Protein AF-A0A353N6R4-F1 (afdb_monomer_lite)

Foldseek 3Di:
DPDPDPVVVVVVVVVVVVVVVVVVVVVVCLLCVPQNDPVSVVDPCSPLVSQVVPDDVDPVSNCVSVVCVVVVVVVVVVVVVVVLLVVLVVVCVVVVPPDSVVSSVVVVVVVVVVVVVPPDPVSVVVVVVVVVVVVCCCVVPVVVVVVVVVVVVVVVVVVVD

Sequence (161 aa):
PYIRSPQKASTATVVGTLLVVVVYTFFTISVLGVFGYYETIHLSWPGLELAKSVNFEAVILERLDLILLISWISAIFTTGVLAYFLAALTLSKLFGVSKHAVVVWAMAPLIYYLSASLKNYFTWNRWGLYISVLTLVISFVFLPFLYILALIKQRRQQRGR

Structure (mmCIF, N/CA/C/O backbone):
data_AF-A0A353N6R4-F1
#
_entry.id   AF-A0A353N6R4-F1
#
loop_
_atom_site.group_PDB
_atom_site.id
_atom_site.type_symbol
_atom_site.label_atom_id
_atom_site.label_alt_id
_atom_site.label_comp_id
_atom_site.label_asym_id
_atom_site.label_entity_id
_atom_site.label_seq_id
_atom_site.pdbx_PDB_ins_code
_atom_site.Cartn_x
_atom_site.Cartn_y
_atom_site.Cartn_z
_atom_site.occupancy
_atom_site.B_iso_or_equiv
_atom_site.auth_seq_id
_atom_site.auth_comp_id
_atom_site.auth_asym_id
_atom_site.auth_atom_id
_atom_site.pdbx_PDB_model_num
ATOM 1 N N . PRO A 1 1 ? -0.020 -3.359 22.341 1.00 44.22 1 PRO A N 1
ATOM 2 C CA . PRO A 1 1 ? 0.444 -4.670 22.862 1.00 44.22 1 PRO A CA 1
ATOM 3 C C . PRO A 1 1 ? 1.163 -5.587 21.844 1.00 44.22 1 PRO A C 1
ATOM 5 O O . PRO A 1 1 ? 1.638 -6.632 22.262 1.00 44.22 1 PRO A O 1
ATOM 8 N N . TYR A 1 2 ? 1.289 -5.222 20.555 1.00 58.50 2 TYR A N 1
ATOM 9 C CA . TYR A 1 2 ? 1.932 -6.076 19.532 1.00 58.50 2 TYR A CA 1
ATOM 10 C C . TYR A 1 2 ? 3.387 -5.704 19.183 1.00 58.50 2 TYR A C 1
ATOM 12 O O . TYR A 1 2 ? 4.010 -6.373 18.369 1.00 58.50 2 TYR A O 1
ATOM 20 N N . ILE A 1 3 ? 3.950 -4.655 19.793 1.00 62.69 3 ILE A N 1
ATOM 21 C CA . ILE A 1 3 ? 5.337 -4.225 19.564 1.00 62.69 3 ILE A CA 1
ATOM 22 C C . ILE A 1 3 ? 6.126 -4.431 20.854 1.00 62.69 3 ILE A C 1
ATOM 24 O O . ILE A 1 3 ? 5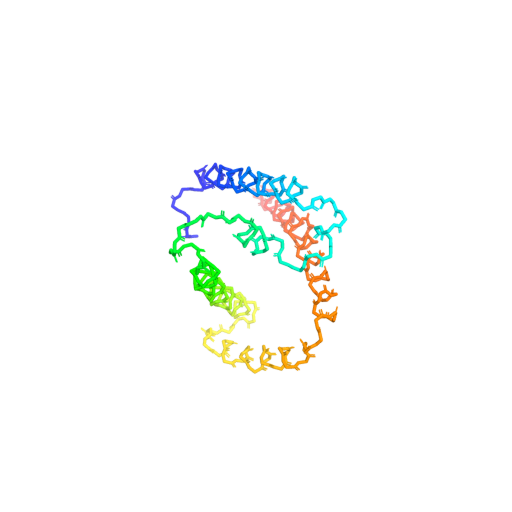.806 -3.833 21.880 1.00 62.69 3 ILE A O 1
ATOM 28 N N . ARG A 1 4 ? 7.164 -5.274 20.788 1.00 64.06 4 ARG A N 1
ATOM 29 C CA . ARG A 1 4 ? 8.014 -5.638 21.935 1.00 64.06 4 ARG A CA 1
ATOM 30 C C . ARG A 1 4 ? 8.993 -4.521 22.327 1.00 64.06 4 ARG A C 1
ATOM 32 O O . ARG A 1 4 ? 9.409 -4.460 23.474 1.00 64.06 4 ARG A O 1
ATOM 39 N N . SER A 1 5 ? 9.346 -3.630 21.390 1.00 70.69 5 SER A N 1
ATOM 40 C CA . SER A 1 5 ? 10.175 -2.441 21.652 1.00 70.69 5 SER A CA 1
ATOM 41 C C . SER A 1 5 ? 9.778 -1.250 20.753 1.00 70.69 5 SER A C 1
ATOM 43 O O . SER A 1 5 ? 10.154 -1.203 19.582 1.00 70.69 5 SER A O 1
ATOM 45 N N . PRO A 1 6 ? 9.004 -0.271 21.259 1.00 65.31 6 PRO A N 1
ATOM 46 C CA . PRO A 1 6 ? 8.478 0.826 20.438 1.00 65.31 6 PRO A CA 1
ATOM 47 C C . PRO A 1 6 ? 9.569 1.754 19.880 1.00 65.31 6 PRO A C 1
ATOM 49 O O . PRO A 1 6 ? 9.421 2.272 18.780 1.00 65.31 6 PRO A O 1
ATOM 52 N N . GLN A 1 7 ? 10.692 1.908 20.590 1.00 67.31 7 GLN A N 1
ATOM 53 C CA . GLN A 1 7 ? 11.819 2.754 20.166 1.00 67.31 7 GLN A CA 1
ATOM 54 C C . GLN A 1 7 ? 12.632 2.158 19.007 1.00 67.31 7 GLN A C 1
ATOM 56 O O . GLN A 1 7 ? 13.184 2.905 18.212 1.00 67.31 7 GLN A O 1
ATOM 61 N N . LYS A 1 8 ? 12.699 0.823 18.883 1.00 72.19 8 LYS A N 1
ATOM 62 C CA . LYS A 1 8 ? 13.364 0.162 17.743 1.00 72.19 8 LYS A CA 1
ATOM 63 C C . LYS A 1 8 ? 12.427 -0.009 16.547 1.00 72.19 8 LYS A C 1
ATOM 65 O O . LYS A 1 8 ? 12.895 -0.146 15.420 1.00 72.19 8 LYS A O 1
ATOM 70 N N . ALA A 1 9 ? 11.114 0.016 16.783 1.00 73.25 9 ALA A N 1
ATOM 71 C CA . ALA A 1 9 ? 10.112 -0.108 15.732 1.00 73.25 9 ALA A CA 1
ATOM 72 C C . ALA A 1 9 ? 10.145 1.074 14.750 1.00 73.25 9 ALA A C 1
ATOM 74 O O . ALA A 1 9 ? 10.015 0.857 13.547 1.00 73.25 9 ALA A O 1
ATOM 75 N N . SER A 1 10 ? 10.376 2.303 15.225 1.00 75.69 10 SER A N 1
ATOM 76 C CA . SER A 1 10 ? 10.496 3.479 14.352 1.00 75.69 10 SER A CA 1
ATOM 77 C C . SER A 1 10 ? 11.712 3.377 13.429 1.00 75.69 10 SER A C 1
ATOM 79 O O . SER A 1 10 ? 11.562 3.502 12.217 1.00 75.69 10 SER A O 1
ATOM 81 N N . THR A 1 11 ? 12.892 3.061 13.969 1.00 79.12 11 THR A N 1
ATOM 82 C CA . THR A 1 11 ? 14.121 2.919 13.173 1.00 79.12 11 THR A CA 1
ATOM 83 C C . THR A 1 11 ? 14.007 1.793 12.149 1.00 79.12 11 THR A C 1
ATOM 85 O O . THR A 1 11 ? 14.340 1.994 10.985 1.00 79.12 11 THR A O 1
ATOM 88 N N . ALA A 1 12 ? 13.475 0.631 12.543 1.00 83.25 12 ALA A N 1
ATOM 89 C CA . ALA A 1 12 ? 13.257 -0.483 11.620 1.00 83.25 12 ALA A CA 1
ATOM 90 C C . ALA A 1 12 ? 12.282 -0.114 10.486 1.00 83.25 12 ALA A C 1
ATOM 92 O O . ALA A 1 12 ? 12.515 -0.470 9.333 1.00 83.25 12 ALA A O 1
ATOM 93 N N . THR A 1 13 ? 11.227 0.648 10.794 1.00 84.50 13 THR A N 1
ATOM 94 C CA . THR A 1 13 ? 10.254 1.114 9.793 1.00 84.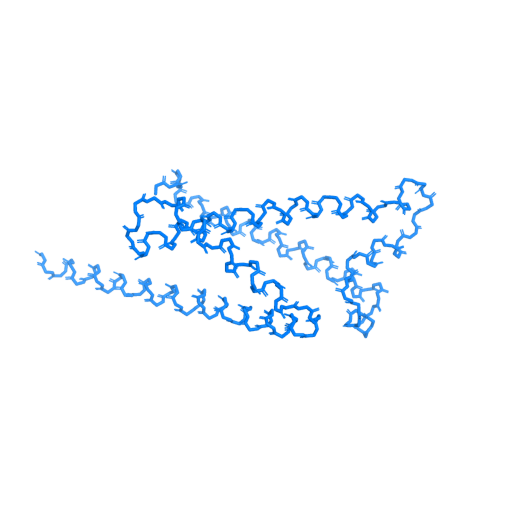50 13 THR A CA 1
ATOM 95 C C . THR A 1 13 ? 10.886 2.092 8.806 1.00 84.50 13 THR A C 1
ATOM 97 O O . THR A 1 13 ? 10.649 1.983 7.604 1.00 84.50 13 THR A O 1
ATOM 100 N N . VAL A 1 14 ? 11.723 3.019 9.285 1.00 87.69 14 VAL A N 1
ATOM 101 C CA . VAL A 1 14 ? 12.416 3.995 8.428 1.00 87.69 14 VAL A CA 1
ATOM 102 C C . VAL A 1 14 ? 13.402 3.294 7.498 1.00 87.69 14 VAL A C 1
ATOM 104 O O . VAL A 1 14 ? 13.369 3.533 6.295 1.00 87.69 14 VAL A O 1
ATOM 107 N N . VAL A 1 15 ? 14.230 2.388 8.026 1.00 89.81 15 VAL A N 1
ATOM 108 C CA . VAL A 1 15 ? 15.200 1.630 7.218 1.00 89.81 15 VAL A CA 1
ATOM 109 C C . VAL A 1 15 ? 14.488 0.758 6.183 1.00 89.81 15 VAL A C 1
ATOM 111 O O . VAL A 1 15 ? 14.876 0.758 5.018 1.00 89.81 15 VAL A O 1
ATOM 114 N N . GLY A 1 16 ? 13.416 0.065 6.581 1.00 88.56 16 GLY A N 1
ATOM 115 C CA . GLY A 1 16 ? 12.608 -0.738 5.663 1.00 88.56 16 GLY A CA 1
ATOM 116 C C . GLY A 1 16 ? 11.990 0.104 4.548 1.00 88.56 16 GLY A C 1
ATOM 117 O O . GLY A 1 16 ? 12.121 -0.235 3.376 1.00 88.56 16 GLY A O 1
ATOM 118 N N . THR A 1 17 ? 11.383 1.240 4.898 1.00 90.31 17 THR A N 1
ATOM 119 C CA . THR A 1 17 ? 10.810 2.173 3.915 1.00 90.31 17 THR A CA 1
ATOM 120 C C . THR A 1 17 ? 11.874 2.694 2.953 1.00 90.31 17 THR A C 1
ATOM 122 O O . THR A 1 17 ? 11.648 2.717 1.748 1.00 90.31 17 THR A O 1
ATOM 125 N N . LEU A 1 18 ? 13.048 3.073 3.462 1.00 93.38 18 LEU A N 1
ATOM 126 C CA . LEU A 1 18 ? 14.131 3.608 2.642 1.00 93.38 18 LEU A CA 1
ATOM 127 C C . LEU A 1 18 ? 14.663 2.566 1.652 1.00 93.38 18 LEU A C 1
ATOM 129 O O . LEU A 1 18 ? 14.858 2.886 0.483 1.00 93.38 18 LEU A O 1
ATOM 133 N N . LEU A 1 19 ? 14.824 1.3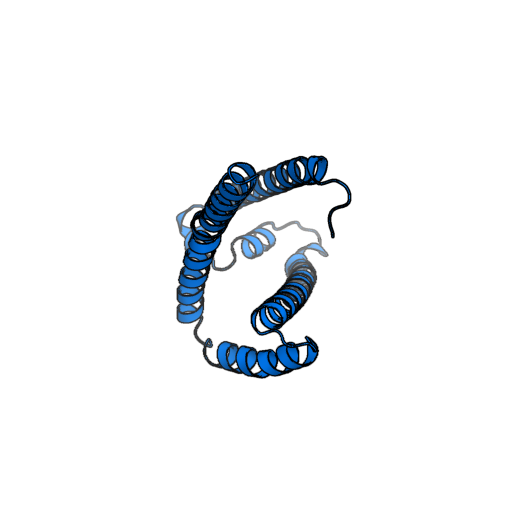14 2.087 1.00 94.19 19 LEU A N 1
ATOM 134 C CA . LEU A 1 19 ? 15.205 0.213 1.201 1.00 94.19 19 LEU A CA 1
ATOM 135 C C . LEU A 1 19 ? 14.178 0.027 0.080 1.00 94.19 19 LEU A C 1
ATOM 137 O O . LEU A 1 19 ? 14.553 -0.053 -1.088 1.00 94.19 19 LEU A O 1
ATOM 141 N N . VAL A 1 20 ? 12.886 0.012 0.421 1.00 92.62 20 VAL A N 1
ATOM 142 C CA . VAL A 1 20 ? 11.803 -0.107 -0.566 1.00 92.62 20 VAL A CA 1
ATOM 143 C C . VAL A 1 20 ? 11.856 1.048 -1.567 1.00 92.62 20 VAL A C 1
ATOM 145 O O . VAL A 1 20 ? 11.821 0.806 -2.770 1.00 92.62 20 VAL A O 1
ATOM 148 N N . VAL A 1 21 ? 12.015 2.290 -1.101 1.00 93.38 21 VAL A N 1
ATOM 149 C CA . VAL A 1 21 ? 12.119 3.471 -1.975 1.00 93.38 21 VAL A CA 1
ATOM 150 C C . VAL A 1 21 ? 13.285 3.340 -2.954 1.00 93.38 21 VAL A C 1
ATOM 152 O O . VAL A 1 21 ? 13.101 3.579 -4.146 1.00 93.38 21 VAL A O 1
ATOM 155 N N . VAL A 1 22 ? 14.464 2.920 -2.489 1.00 95.06 22 VAL A N 1
ATOM 156 C CA . VAL A 1 22 ? 15.646 2.751 -3.349 1.00 95.06 22 VAL A CA 1
ATOM 157 C C . VAL A 1 22 ? 15.397 1.698 -4.430 1.00 95.06 22 VAL A C 1
ATOM 159 O O . VAL A 1 22 ? 15.641 1.964 -5.607 1.00 95.06 22 VAL A O 1
ATOM 162 N N . VAL A 1 23 ? 14.856 0.536 -4.057 1.00 92.81 23 VAL A N 1
ATOM 163 C CA . VAL A 1 23 ? 14.569 -0.555 -5.002 1.00 92.81 23 VAL A CA 1
ATOM 164 C C . VAL A 1 23 ? 13.539 -0.126 -6.052 1.00 92.81 23 VAL A C 1
ATOM 166 O O . VAL A 1 23 ? 13.756 -0.333 -7.245 1.00 92.81 23 VAL A O 1
ATOM 169 N N . TYR A 1 24 ? 12.450 0.527 -5.637 1.00 89.94 24 TYR A N 1
ATOM 170 C CA . TYR A 1 24 ? 11.422 1.020 -6.562 1.00 89.94 24 TYR A CA 1
ATOM 171 C C . TYR A 1 24 ? 11.929 2.137 -7.478 1.00 89.94 24 TYR A C 1
ATOM 173 O O . TYR A 1 24 ? 11.550 2.193 -8.649 1.00 89.94 24 TYR A O 1
ATOM 181 N N . THR A 1 25 ? 12.795 3.015 -6.969 1.00 92.62 25 THR A N 1
ATOM 182 C CA . THR A 1 25 ? 13.408 4.084 -7.772 1.00 92.62 25 THR A CA 1
ATOM 183 C C . THR A 1 25 ? 14.299 3.480 -8.851 1.00 92.62 25 THR A C 1
ATOM 185 O O . THR A 1 25 ? 14.140 3.813 -10.022 1.00 92.62 25 THR A O 1
ATOM 188 N N . PHE A 1 26 ? 15.184 2.548 -8.479 1.00 91.94 26 PHE A N 1
ATOM 189 C CA . PHE A 1 26 ? 16.037 1.837 -9.431 1.00 91.94 26 PHE A CA 1
ATOM 190 C C . PHE A 1 26 ? 15.204 1.156 -10.522 1.00 91.94 26 PHE A C 1
ATOM 192 O O . PHE A 1 26 ? 15.442 1.373 -11.706 1.00 91.94 26 PHE A O 1
ATOM 199 N N . PHE A 1 27 ? 14.165 0.424 -10.121 1.00 88.44 27 PHE A N 1
ATOM 200 C CA . PHE A 1 27 ? 13.257 -0.243 -11.047 1.00 88.44 27 PHE A CA 1
ATOM 201 C C . PHE A 1 27 ? 12.576 0.732 -12.020 1.00 88.44 27 PHE A C 1
ATOM 203 O O . PHE A 1 27 ? 12.533 0.486 -13.223 1.00 88.44 27 PHE A O 1
ATOM 210 N N . THR A 1 28 ? 12.084 1.866 -11.515 1.00 88.44 28 THR A N 1
ATOM 211 C CA . THR A 1 28 ? 11.430 2.896 -12.338 1.00 88.44 28 THR A CA 1
ATOM 212 C C . THR A 1 28 ? 12.395 3.484 -13.366 1.00 88.44 28 THR A C 1
ATOM 214 O O . THR A 1 28 ? 12.027 3.657 -14.527 1.00 88.44 28 THR A O 1
ATOM 217 N N . ILE A 1 29 ? 13.643 3.750 -12.966 1.00 91.06 29 ILE A N 1
ATOM 218 C CA . ILE A 1 29 ? 14.688 4.237 -13.874 1.00 91.06 29 ILE A CA 1
ATOM 219 C C . ILE A 1 29 ? 14.988 3.194 -14.957 1.00 91.06 29 ILE A C 1
ATOM 221 O O . ILE A 1 29 ? 15.089 3.560 -16.124 1.00 91.06 29 ILE A O 1
ATOM 225 N N . SER A 1 30 ? 15.082 1.907 -14.607 1.00 87.81 30 SER A N 1
ATOM 226 C CA . SER A 1 30 ? 15.299 0.832 -15.585 1.00 87.81 30 SER A CA 1
ATOM 227 C C . SER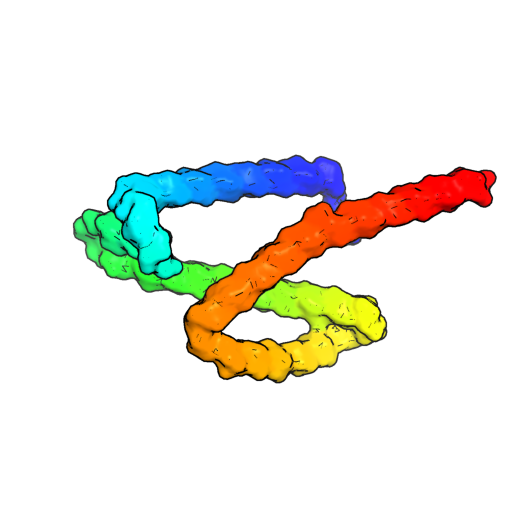 A 1 30 ? 14.171 0.746 -16.614 1.00 87.81 30 SER A C 1
ATOM 229 O O . SER A 1 30 ? 14.446 0.680 -17.808 1.00 87.81 30 SER A O 1
ATOM 231 N N . VAL A 1 31 ? 12.910 0.802 -16.174 1.00 86.44 31 VAL A N 1
ATOM 232 C CA . VAL A 1 31 ? 11.743 0.778 -17.074 1.00 86.44 31 VAL A CA 1
ATOM 233 C C . VAL A 1 31 ? 11.765 1.969 -18.034 1.00 86.44 31 VAL A C 1
ATOM 235 O O . VAL A 1 31 ? 11.653 1.784 -19.245 1.00 86.44 31 VAL A O 1
ATOM 238 N N . LEU A 1 32 ? 11.963 3.183 -17.509 1.00 88.06 32 LEU A N 1
ATOM 239 C CA . LEU A 1 32 ? 12.030 4.396 -18.328 1.00 88.06 32 LEU A CA 1
ATOM 240 C C . LEU A 1 32 ? 13.239 4.396 -19.271 1.00 88.06 32 LEU A C 1
ATOM 242 O O . LEU A 1 32 ? 13.146 4.947 -20.363 1.00 88.06 32 LEU A O 1
ATOM 246 N N . GLY A 1 33 ? 14.354 3.783 -18.869 1.00 86.69 33 GLY A N 1
ATOM 247 C CA . GLY A 1 33 ? 15.548 3.646 -19.699 1.00 86.69 33 GLY A CA 1
ATOM 248 C C . GLY A 1 33 ? 15.368 2.683 -20.874 1.00 86.69 33 GLY A C 1
ATOM 249 O O . GLY A 1 33 ? 15.909 2.943 -21.943 1.00 86.69 33 GLY A O 1
ATOM 250 N N . VAL A 1 34 ? 14.601 1.601 -20.695 1.00 84.19 34 VAL A N 1
ATOM 251 C CA . VAL A 1 34 ? 14.368 0.587 -21.740 1.00 84.19 34 VAL A CA 1
ATOM 252 C C . VAL A 1 34 ? 13.251 0.996 -22.699 1.00 84.19 34 VAL A C 1
ATOM 254 O O . VAL A 1 34 ? 13.433 0.922 -23.910 1.00 84.19 34 VAL A O 1
ATOM 257 N N . PHE A 1 35 ? 12.103 1.438 -22.181 1.00 84.31 35 PHE A N 1
ATOM 258 C CA . PHE A 1 35 ? 10.928 1.738 -23.011 1.00 84.31 35 PHE A CA 1
ATOM 259 C C . PHE A 1 35 ? 10.800 3.220 -23.377 1.00 84.31 35 PHE A C 1
ATOM 261 O O . PHE A 1 35 ? 10.092 3.572 -24.316 1.00 84.31 35 PHE A O 1
ATOM 268 N N . GLY A 1 36 ? 11.472 4.116 -22.655 1.00 85.44 36 GLY A N 1
ATOM 269 C CA . GLY A 1 36 ? 11.256 5.553 -22.793 1.00 85.44 36 GLY A CA 1
ATOM 270 C C . GLY A 1 36 ? 9.942 6.020 -22.156 1.00 85.44 36 GLY A C 1
ATOM 271 O O . GLY A 1 36 ? 9.074 5.237 -21.768 1.00 85.44 36 GLY A O 1
ATOM 272 N N . TYR A 1 37 ? 9.791 7.340 -22.026 1.00 83.00 37 TYR A N 1
ATOM 273 C CA . TYR A 1 37 ? 8.650 7.964 -21.345 1.00 83.00 37 TYR A CA 1
ATOM 274 C C . TYR A 1 37 ? 7.304 7.675 -22.024 1.00 83.00 37 TYR A C 1
ATOM 276 O O . TYR A 1 37 ? 6.350 7.292 -21.350 1.00 83.00 37 TYR A O 1
ATOM 284 N N . TYR A 1 38 ? 7.237 7.842 -23.348 1.00 81.88 38 TYR A N 1
ATOM 285 C CA . TYR A 1 38 ? 5.984 7.731 -24.098 1.00 81.88 38 TYR A CA 1
ATOM 286 C C . TYR A 1 38 ? 5.410 6.315 -24.054 1.00 81.88 38 TYR A C 1
ATOM 288 O O . TYR A 1 38 ? 4.254 6.144 -23.677 1.00 81.88 38 TYR A O 1
ATOM 296 N N . GLU A 1 39 ? 6.223 5.296 -24.336 1.00 79.12 39 GLU A N 1
ATOM 297 C CA . GLU A 1 39 ? 5.749 3.908 -24.313 1.00 79.12 39 GLU A CA 1
ATOM 298 C C . GLU A 1 39 ? 5.384 3.457 -22.895 1.00 79.12 39 GLU A C 1
ATOM 300 O O . GLU A 1 39 ? 4.357 2.809 -22.695 1.00 79.12 39 GLU A O 1
ATOM 305 N N . THR A 1 40 ? 6.154 3.868 -21.876 1.00 80.88 40 THR A N 1
ATOM 306 C CA . THR A 1 40 ? 5.892 3.491 -20.471 1.00 80.88 40 THR A CA 1
ATOM 307 C C . THR A 1 40 ? 4.504 3.921 -19.989 1.00 80.88 40 THR A C 1
ATOM 309 O O . THR A 1 40 ? 3.894 3.218 -19.188 1.00 80.88 40 THR A O 1
ATOM 312 N N . ILE A 1 41 ? 3.971 5.045 -20.479 1.00 80.25 41 ILE A N 1
ATOM 313 C CA . ILE A 1 41 ? 2.633 5.534 -20.097 1.00 80.25 41 ILE A CA 1
ATOM 314 C C . ILE A 1 41 ? 1.515 4.701 -20.733 1.00 80.25 41 ILE A C 1
ATOM 316 O O . ILE A 1 41 ? 0.430 4.580 -20.160 1.00 80.25 41 ILE A O 1
ATOM 320 N N . HIS A 1 42 ? 1.765 4.120 -21.905 1.00 80.69 42 HIS A N 1
ATOM 321 C CA . HIS A 1 42 ? 0.804 3.266 -22.601 1.00 80.69 42 HIS A CA 1
ATOM 322 C C . HIS A 1 42 ? 0.890 1.796 -22.160 1.00 80.69 42 HIS A C 1
ATOM 324 O O . HIS A 1 42 ? -0.064 1.033 -22.336 1.00 80.69 42 HIS A O 1
ATOM 330 N N . LEU A 1 43 ? 1.991 1.409 -21.514 1.00 79.38 43 LEU A N 1
ATOM 331 C CA . LEU A 1 43 ? 2.198 0.092 -20.924 1.00 79.38 43 LEU A CA 1
ATOM 332 C C . LEU A 1 43 ? 1.382 -0.065 -19.630 1.00 79.38 43 LEU A C 1
ATOM 334 O O . LEU A 1 43 ? 1.667 0.543 -18.603 1.00 79.38 43 LEU A O 1
ATOM 338 N N . SER A 1 44 ? 0.380 -0.950 -19.650 1.00 74.88 44 SER A N 1
ATOM 339 C CA . SER A 1 44 ? -0.423 -1.260 -18.451 1.00 74.88 44 SER A CA 1
ATOM 340 C C . SER A 1 44 ? 0.378 -1.995 -17.368 1.00 74.88 44 SER A C 1
ATOM 342 O O . SER A 1 44 ? 0.068 -1.875 -16.185 1.00 74.88 44 SER A O 1
ATOM 344 N N . TRP A 1 45 ? 1.408 -2.750 -17.768 1.00 76.00 45 TRP A N 1
ATOM 345 C CA . TRP A 1 45 ? 2.246 -3.547 -16.867 1.00 76.00 45 TRP A CA 1
ATOM 346 C C . TRP A 1 45 ? 3.733 -3.431 -17.238 1.00 76.00 45 TRP A C 1
ATOM 348 O O . TRP A 1 45 ? 4.332 -4.411 -17.685 1.00 76.00 45 TRP A O 1
ATOM 358 N N . PRO A 1 46 ? 4.359 -2.255 -17.032 1.00 79.50 46 PRO A N 1
ATOM 359 C CA . PRO A 1 46 ? 5.717 -1.987 -17.512 1.00 79.50 46 PRO A CA 1
ATOM 360 C C . PRO A 1 46 ? 6.760 -2.966 -16.966 1.00 79.50 46 PRO A C 1
ATOM 362 O O . PRO A 1 46 ? 7.726 -3.288 -17.642 1.00 79.50 46 PRO A O 1
ATOM 365 N N . GLY A 1 47 ? 6.550 -3.483 -15.753 1.00 77.19 47 GLY A N 1
ATOM 366 C CA . GLY A 1 47 ? 7.445 -4.464 -15.147 1.00 77.19 47 GLY A CA 1
ATOM 367 C C . GLY A 1 47 ? 7.410 -5.849 -15.783 1.00 77.19 47 GLY A C 1
ATOM 368 O O . GLY A 1 47 ? 8.440 -6.511 -15.869 1.00 77.19 47 GLY A O 1
ATOM 369 N N . LEU A 1 48 ? 6.232 -6.278 -16.234 1.00 75.81 48 LEU A N 1
ATOM 370 C CA . LEU A 1 48 ? 6.066 -7.566 -16.901 1.00 75.81 48 LEU A CA 1
ATOM 371 C C . LEU A 1 48 ? 6.607 -7.490 -18.332 1.00 75.81 48 LEU A C 1
ATOM 373 O O . LEU A 1 48 ? 7.291 -8.395 -18.790 1.00 75.81 48 LEU A O 1
ATOM 377 N N . GLU A 1 49 ? 6.383 -6.361 -19.000 1.00 77.38 49 GLU A N 1
ATOM 378 C CA . GLU A 1 49 ? 6.945 -6.095 -20.325 1.00 77.38 49 GLU A CA 1
ATOM 379 C C . GLU A 1 49 ? 8.470 -5.926 -20.270 1.00 77.38 49 GLU A C 1
ATOM 381 O O . GLU A 1 49 ? 9.172 -6.439 -21.139 1.00 77.38 49 GLU A O 1
ATOM 386 N N . LEU A 1 50 ? 9.012 -5.329 -19.198 1.00 77.25 50 LEU A N 1
ATOM 387 C CA . LEU A 1 50 ? 10.456 -5.305 -18.950 1.00 77.25 50 LEU A CA 1
ATOM 388 C C . LEU A 1 50 ? 11.021 -6.727 -18.871 1.00 77.25 50 LEU A C 1
ATOM 390 O O . LEU A 1 50 ? 11.997 -7.019 -19.553 1.00 77.25 50 LEU A O 1
ATOM 394 N N . ALA A 1 51 ? 10.395 -7.619 -18.097 1.00 72.25 51 ALA A N 1
ATOM 395 C CA . ALA A 1 51 ? 10.851 -9.002 -17.954 1.00 72.25 51 ALA A CA 1
ATOM 396 C C . ALA A 1 51 ? 10.893 -9.753 -19.297 1.00 72.25 51 ALA A C 1
ATOM 398 O O . ALA A 1 51 ? 11.853 -10.475 -19.551 1.00 72.25 51 ALA A O 1
ATOM 399 N N . LYS A 1 52 ? 9.910 -9.518 -20.174 1.00 70.06 52 LYS A N 1
ATOM 400 C CA . LYS A 1 52 ? 9.875 -10.080 -21.534 1.00 70.06 52 LYS A CA 1
ATOM 401 C C . LYS A 1 52 ? 10.897 -9.460 -22.482 1.00 70.06 52 LYS A C 1
ATOM 403 O O . LYS A 1 52 ? 11.425 -10.148 -23.346 1.00 70.06 52 LYS A O 1
ATOM 408 N N . SER A 1 53 ? 11.154 -8.157 -22.358 1.00 70.88 53 SER A N 1
ATOM 409 C CA . SER A 1 53 ? 12.087 -7.442 -23.242 1.00 70.88 53 SER A CA 1
ATOM 410 C C . SER A 1 53 ? 13.538 -7.892 -23.065 1.00 70.88 53 SER A C 1
ATOM 412 O O . SER A 1 53 ? 14.348 -7.779 -23.987 1.00 70.88 53 SER A O 1
ATOM 414 N N . VAL A 1 54 ? 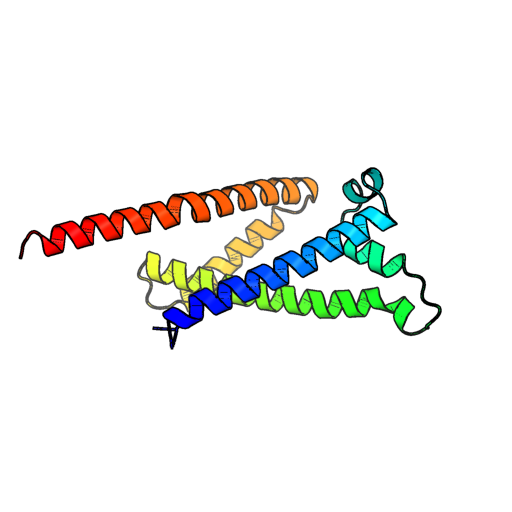13.873 -8.428 -21.889 1.00 68.94 54 VAL A N 1
ATOM 415 C CA . VAL A 1 54 ? 15.202 -8.952 -21.602 1.00 68.94 54 VAL A CA 1
ATOM 416 C C . VAL A 1 54 ? 15.298 -10.385 -22.133 1.00 68.94 54 VAL A C 1
ATOM 418 O O . VAL A 1 54 ? 15.143 -11.361 -21.403 1.00 68.94 54 VAL A O 1
ATOM 421 N N . ASN A 1 55 ? 15.557 -10.503 -23.437 1.00 57.75 55 ASN A N 1
ATOM 422 C CA . ASN A 1 55 ? 15.812 -11.776 -24.112 1.00 57.75 55 ASN A CA 1
ATOM 423 C C . ASN A 1 55 ? 17.164 -12.359 -23.666 1.00 57.75 55 ASN A C 1
ATOM 425 O O . ASN A 1 55 ? 18.190 -12.151 -24.311 1.00 57.75 55 ASN A O 1
ATOM 429 N N . PHE A 1 56 ? 17.183 -13.087 -22.552 1.00 58.44 56 PHE A N 1
ATOM 430 C CA . PHE A 1 56 ? 18.293 -13.978 -22.222 1.00 58.44 56 PHE A CA 1
ATOM 431 C C . PHE A 1 56 ? 18.070 -15.322 -22.928 1.00 58.44 56 PHE A C 1
ATOM 433 O O . PHE A 1 56 ? 17.039 -15.949 -22.712 1.00 58.44 56 PHE A O 1
ATOM 440 N N . GLU A 1 57 ? 19.045 -15.801 -23.709 1.00 54.12 57 GLU A N 1
ATOM 441 C CA . GLU A 1 57 ? 19.020 -17.075 -24.472 1.00 54.12 57 GLU A CA 1
ATOM 442 C C . GLU A 1 57 ? 18.840 -18.360 -23.616 1.00 54.12 57 GLU A C 1
ATOM 444 O O . GLU A 1 57 ? 18.973 -19.480 -24.107 1.00 54.12 57 GLU A O 1
ATOM 449 N N . ALA A 1 58 ? 18.541 -18.246 -22.320 1.00 58.50 58 ALA A N 1
ATOM 450 C CA . ALA A 1 58 ? 18.323 -19.381 -21.435 1.00 58.50 58 ALA A CA 1
ATOM 451 C C . ALA A 1 58 ? 16.858 -19.857 -21.486 1.00 58.50 58 ALA A C 1
ATOM 453 O O . ALA A 1 58 ? 15.952 -19.153 -21.051 1.00 58.50 58 ALA A O 1
ATOM 454 N N . VAL A 1 59 ? 16.643 -21.110 -21.902 1.00 60.31 59 VAL A N 1
ATOM 455 C CA . VAL A 1 59 ? 15.341 -21.812 -22.038 1.00 60.31 59 VAL A CA 1
ATOM 456 C C . VAL A 1 59 ? 14.430 -21.735 -20.794 1.00 60.31 59 VAL A C 1
ATOM 458 O O . VAL A 1 59 ? 13.209 -21.828 -20.892 1.00 60.31 59 VAL A O 1
ATOM 461 N N . ILE A 1 60 ? 14.999 -21.552 -19.598 1.00 57.88 60 ILE A N 1
ATOM 462 C CA . ILE A 1 60 ? 14.238 -21.420 -18.341 1.00 57.88 60 ILE A CA 1
ATOM 463 C C . ILE A 1 60 ? 13.622 -20.014 -18.210 1.00 57.88 60 ILE A C 1
ATOM 465 O O . ILE A 1 60 ? 12.601 -19.848 -17.539 1.00 57.88 60 ILE A O 1
ATOM 469 N N . LEU A 1 61 ? 14.208 -19.006 -18.868 1.00 57.03 61 LEU A N 1
ATOM 470 C CA . LEU A 1 61 ? 13.802 -17.612 -18.735 1.00 57.03 61 LEU A CA 1
ATOM 471 C C . LEU A 1 61 ? 12.707 -17.177 -19.718 1.00 57.03 61 LEU A C 1
ATOM 473 O O . LEU A 1 61 ? 11.975 -16.241 -19.412 1.00 57.03 61 LEU A O 1
ATOM 477 N N . GLU A 1 62 ? 12.474 -17.930 -20.798 1.00 63.66 62 GLU A N 1
ATOM 478 C CA . GLU A 1 62 ? 11.286 -17.766 -21.659 1.00 63.66 62 GLU A CA 1
ATOM 479 C C . GLU A 1 62 ? 9.964 -17.933 -20.884 1.00 63.66 62 GLU A C 1
ATOM 481 O O . GLU A 1 62 ? 8.910 -17.473 -21.317 1.00 63.66 62 GLU A O 1
ATOM 486 N N . ARG A 1 63 ? 10.001 -18.593 -19.715 1.00 73.12 63 ARG A N 1
ATOM 487 C CA . ARG A 1 63 ? 8.844 -18.799 -18.828 1.00 73.12 63 ARG A CA 1
ATOM 488 C C . ARG A 1 63 ? 8.899 -17.971 -17.541 1.00 73.12 63 ARG A C 1
ATOM 490 O O . ARG A 1 63 ? 8.105 -18.237 -16.634 1.00 73.12 63 ARG A O 1
ATOM 497 N N . LEU A 1 64 ? 9.783 -16.971 -17.445 1.00 72.50 64 LEU A N 1
ATOM 498 C CA . LEU A 1 64 ? 9.835 -16.055 -16.294 1.00 72.50 64 LEU A CA 1
ATOM 499 C C . LEU A 1 64 ? 8.485 -15.404 -16.008 1.00 72.50 64 LEU A C 1
ATOM 501 O O . LEU A 1 64 ? 8.135 -15.244 -14.840 1.00 72.50 64 LEU A O 1
ATOM 505 N N . ASP A 1 65 ? 7.709 -15.108 -17.049 1.00 75.19 65 ASP A N 1
ATOM 506 C CA . ASP A 1 65 ? 6.355 -14.572 -16.924 1.00 75.19 65 ASP A CA 1
ATOM 507 C C . ASP A 1 65 ? 5.489 -15.423 -15.988 1.00 75.19 65 ASP A C 1
ATOM 509 O O . ASP A 1 65 ? 4.804 -14.896 -15.114 1.00 75.19 65 ASP A O 1
ATOM 513 N N . LEU A 1 66 ? 5.560 -16.753 -16.108 1.00 80.25 66 LEU A N 1
ATOM 514 C CA . LEU A 1 66 ? 4.787 -17.669 -15.267 1.00 80.25 66 LEU A CA 1
ATOM 515 C C . LEU A 1 66 ? 5.296 -17.677 -13.824 1.00 80.25 66 LEU A C 1
ATOM 517 O O . LEU A 1 66 ? 4.495 -17.668 -12.893 1.00 80.25 66 LEU A O 1
ATOM 521 N N . ILE A 1 67 ? 6.615 -17.669 -13.626 1.00 82.38 67 ILE A N 1
ATOM 522 C CA . ILE A 1 67 ? 7.227 -17.654 -12.288 1.00 82.38 67 ILE A CA 1
ATOM 523 C C . ILE A 1 67 ? 6.863 -16.356 -11.554 1.00 82.38 67 ILE A C 1
ATOM 525 O O . ILE A 1 67 ? 6.469 -16.390 -10.384 1.00 82.38 67 ILE A O 1
ATOM 529 N N . LEU A 1 68 ? 6.937 -15.222 -12.256 1.00 79.38 68 LEU A N 1
ATOM 530 C CA . LEU A 1 68 ? 6.570 -13.911 -11.736 1.00 79.38 68 LEU A CA 1
ATOM 531 C C . LEU A 1 68 ? 5.082 -13.861 -11.386 1.00 79.38 68 LEU A C 1
ATOM 533 O O . LEU A 1 68 ? 4.740 -13.443 -10.282 1.00 79.38 68 LEU A O 1
ATOM 537 N N . LEU A 1 69 ? 4.201 -14.356 -12.261 1.00 83.94 69 LEU A N 1
ATOM 538 C CA . LEU A 1 69 ? 2.764 -14.427 -11.985 1.00 83.94 69 LEU A CA 1
ATOM 539 C C . LEU A 1 69 ? 2.446 -15.317 -10.775 1.00 83.94 69 LEU A C 1
ATOM 541 O O . LEU A 1 69 ? 1.659 -14.909 -9.927 1.00 83.94 69 LEU A O 1
ATOM 545 N N . ILE A 1 70 ? 3.068 -16.493 -10.640 1.00 87.69 70 ILE A N 1
ATOM 546 C CA . ILE A 1 70 ? 2.838 -17.395 -9.496 1.00 87.69 70 ILE A CA 1
ATOM 547 C C . ILE A 1 70 ? 3.255 -16.725 -8.183 1.00 87.69 70 ILE A C 1
ATOM 549 O O . ILE A 1 70 ? 2.475 -16.682 -7.226 1.00 87.69 70 ILE A O 1
ATOM 553 N N . SER A 1 71 ? 4.472 -16.173 -8.140 1.00 86.50 71 SER A N 1
ATOM 554 C CA . SER A 1 71 ? 4.973 -15.460 -6.962 1.00 86.50 71 SER A CA 1
ATOM 555 C C . SER A 1 71 ? 4.066 -14.278 -6.618 1.00 86.50 71 SER A C 1
ATOM 557 O O . SER A 1 71 ? 3.652 -14.103 -5.469 1.00 86.50 71 SER A O 1
ATOM 559 N N . TRP A 1 72 ? 3.659 -13.516 -7.627 1.00 85.75 72 TRP A N 1
ATOM 560 C CA . TRP A 1 72 ? 2.862 -12.320 -7.431 1.00 85.75 72 TRP A CA 1
ATOM 561 C C . TRP A 1 72 ? 1.423 -12.608 -6.997 1.00 85.75 72 TRP A C 1
ATOM 563 O O . TRP A 1 72 ? 0.932 -11.962 -6.073 1.00 85.75 72 TRP A O 1
ATOM 573 N N . ILE A 1 73 ? 0.764 -13.616 -7.575 1.00 89.62 73 ILE A N 1
ATOM 574 C CA . ILE A 1 73 ? -0.579 -14.046 -7.157 1.00 89.62 73 ILE A CA 1
ATOM 575 C C . ILE A 1 73 ? -0.559 -14.486 -5.691 1.00 89.62 73 ILE A C 1
ATOM 577 O O . ILE A 1 73 ? -1.454 -14.118 -4.930 1.00 89.62 73 ILE A O 1
ATOM 581 N N . SER A 1 74 ? 0.480 -15.210 -5.262 1.00 90.44 74 SER A N 1
ATOM 582 C CA . SER A 1 74 ? 0.618 -15.612 -3.858 1.00 90.44 74 SER A CA 1
ATOM 583 C C . SER A 1 74 ? 0.756 -14.406 -2.915 1.00 90.44 74 SER A C 1
ATOM 585 O O . SER A 1 74 ? 0.139 -14.372 -1.843 1.00 90.44 74 SER A O 1
ATOM 587 N N . ALA A 1 75 ? 1.486 -13.368 -3.340 1.00 90.31 75 ALA A N 1
ATOM 588 C CA . ALA A 1 75 ? 1.628 -12.122 -2.596 1.00 90.31 75 ALA A CA 1
ATOM 589 C C . ALA A 1 75 ? 0.306 -11.339 -2.537 1.00 90.31 75 ALA A C 1
ATOM 591 O O . ALA A 1 75 ? -0.077 -10.868 -1.465 1.00 90.31 75 ALA A O 1
ATOM 592 N N . ILE A 1 76 ? -0.428 -11.247 -3.651 1.00 90.56 76 ILE A N 1
ATOM 593 C CA . ILE A 1 76 ? -1.755 -10.611 -3.713 1.00 90.56 76 ILE A CA 1
ATOM 594 C C . ILE A 1 76 ? -2.738 -11.341 -2.797 1.00 90.56 76 ILE A C 1
ATOM 596 O O . ILE A 1 76 ? -3.461 -10.706 -2.034 1.00 90.56 76 ILE A O 1
ATOM 600 N N . PHE A 1 77 ? -2.746 -12.672 -2.823 1.00 90.94 77 PHE A N 1
ATOM 601 C CA . PHE A 1 77 ? -3.634 -13.455 -1.974 1.00 90.94 77 PHE A CA 1
ATOM 602 C C . PHE A 1 77 ? -3.314 -13.248 -0.492 1.00 90.94 77 PHE A C 1
ATOM 604 O O . PHE A 1 77 ? -4.201 -12.952 0.305 1.00 90.94 77 PHE A O 1
ATOM 611 N N . THR A 1 78 ? -2.034 -13.321 -0.125 1.00 91.31 78 THR A N 1
ATOM 612 C CA . THR A 1 78 ? -1.595 -13.133 1.264 1.00 91.31 78 THR A CA 1
ATOM 613 C C . THR A 1 78 ? -1.924 -11.728 1.769 1.00 91.31 78 THR A C 1
ATOM 615 O O . THR A 1 78 ? -2.495 -11.571 2.849 1.00 91.31 78 THR A O 1
ATOM 618 N N . THR A 1 79 ? -1.620 -10.696 0.979 1.00 91.31 79 THR A N 1
ATOM 619 C CA . THR A 1 79 ? -1.934 -9.303 1.334 1.00 91.31 79 THR A CA 1
ATOM 620 C C . THR A 1 79 ? -3.439 -9.053 1.384 1.00 91.31 79 THR A C 1
ATOM 622 O O . THR A 1 79 ? -3.908 -8.404 2.316 1.00 91.31 79 THR A O 1
ATOM 625 N N . GLY A 1 80 ? -4.207 -9.626 0.455 1.00 89.88 80 GLY A N 1
ATOM 626 C CA . GLY A 1 80 ? -5.665 -9.541 0.419 1.00 89.88 80 GLY A CA 1
ATOM 627 C C . GLY A 1 80 ? -6.325 -10.181 1.638 1.00 89.88 80 GLY A C 1
ATOM 628 O O . GLY A 1 80 ? -7.157 -9.547 2.284 1.00 89.88 80 GLY A O 1
ATOM 629 N N . VAL A 1 81 ? -5.915 -11.397 2.014 1.00 90.25 81 VAL A N 1
ATOM 630 C CA . VAL A 1 81 ? -6.429 -12.091 3.209 1.00 90.25 81 VAL A CA 1
ATOM 631 C C . VAL A 1 81 ? -6.095 -11.311 4.481 1.00 90.25 81 VAL A C 1
ATOM 633 O O . VAL A 1 81 ? -6.965 -11.131 5.335 1.00 90.25 81 VAL A O 1
ATOM 636 N N . LEU A 1 82 ? -4.867 -10.799 4.605 1.00 90.75 82 LEU A N 1
ATOM 637 C CA . LEU A 1 82 ? -4.467 -9.975 5.748 1.00 90.75 82 LEU A CA 1
ATOM 638 C C . LEU A 1 82 ? -5.266 -8.669 5.821 1.00 90.75 82 LEU A C 1
ATOM 640 O O . LEU A 1 82 ? -5.770 -8.324 6.889 1.00 90.75 82 LEU A O 1
ATOM 644 N N . ALA A 1 83 ? -5.420 -7.960 4.701 1.00 89.62 83 ALA A N 1
ATOM 645 C CA . ALA A 1 83 ? -6.196 -6.726 4.635 1.00 89.62 83 ALA A CA 1
ATOM 646 C C . ALA A 1 83 ? -7.670 -6.971 4.984 1.00 89.62 83 ALA A C 1
ATOM 648 O O . ALA A 1 83 ? -8.250 -6.227 5.773 1.00 89.62 83 ALA A O 1
ATOM 649 N N . TYR A 1 84 ? -8.252 -8.050 4.460 1.00 89.25 84 TYR A N 1
ATOM 650 C CA . TYR A 1 84 ? -9.621 -8.459 4.749 1.00 89.25 84 TYR A CA 1
ATOM 651 C C . TYR A 1 84 ? -9.831 -8.772 6.233 1.00 89.25 84 TYR A C 1
ATOM 653 O O . TYR A 1 84 ? -10.770 -8.273 6.856 1.00 89.25 84 TYR A O 1
ATOM 661 N N . PHE A 1 85 ? -8.918 -9.541 6.828 1.00 88.81 85 PHE A N 1
ATOM 662 C CA . PHE A 1 85 ? -8.957 -9.857 8.251 1.00 88.81 85 PHE A CA 1
ATOM 663 C C . PHE A 1 85 ? -8.823 -8.603 9.123 1.00 88.81 85 PHE A C 1
ATOM 665 O O . PHE A 1 85 ? -9.602 -8.412 10.059 1.00 88.81 85 PHE A O 1
ATOM 672 N N . LEU A 1 86 ? -7.867 -7.723 8.808 1.00 88.62 86 LEU A N 1
ATOM 673 C CA . LEU A 1 86 ? -7.667 -6.470 9.536 1.00 88.62 86 LEU A CA 1
ATOM 674 C C . LEU A 1 86 ? -8.884 -5.550 9.421 1.00 88.62 86 LEU A C 1
ATOM 676 O O . LEU A 1 86 ? -9.287 -4.975 10.429 1.00 88.62 86 LEU A O 1
ATOM 680 N N . ALA A 1 87 ? -9.495 -5.447 8.240 1.00 88.50 87 ALA A N 1
ATOM 681 C CA . ALA A 1 87 ? -10.706 -4.663 8.023 1.00 88.50 87 ALA A CA 1
ATOM 682 C C . ALA A 1 87 ? -11.895 -5.207 8.828 1.00 88.50 87 ALA A C 1
ATOM 684 O O .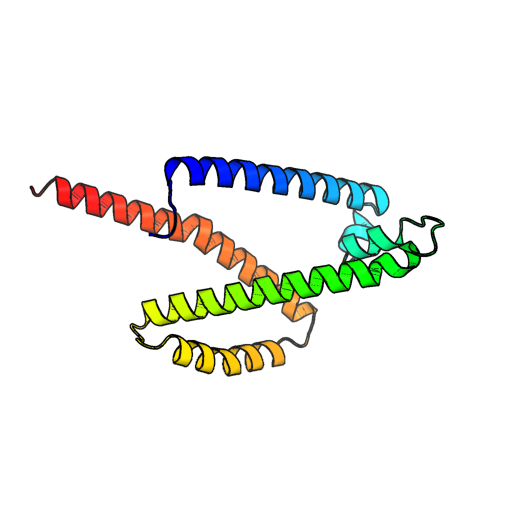 ALA A 1 87 ? -12.580 -4.447 9.508 1.00 88.50 87 ALA A O 1
ATOM 685 N N . ALA A 1 88 ? -12.113 -6.524 8.832 1.00 88.00 88 ALA A N 1
ATOM 686 C CA . ALA A 1 88 ? -13.179 -7.122 9.633 1.00 88.00 88 ALA A CA 1
ATOM 687 C C . ALA A 1 88 ? -12.939 -6.934 11.142 1.00 88.00 88 ALA A C 1
ATOM 689 O O . ALA A 1 88 ? -13.868 -6.636 11.896 1.00 88.00 88 ALA A O 1
ATOM 690 N N . LEU A 1 89 ? -11.684 -7.051 11.590 1.00 87.06 89 LEU A N 1
ATOM 691 C CA . LEU A 1 89 ? -11.294 -6.825 12.980 1.00 87.06 89 LEU A CA 1
ATOM 692 C C . LEU A 1 89 ? -11.535 -5.372 13.415 1.00 87.06 89 LEU A C 1
ATOM 694 O O . LEU A 1 89 ? -12.075 -5.139 14.499 1.00 87.06 89 LEU A O 1
ATOM 698 N N . THR A 1 90 ? -11.127 -4.391 12.603 1.00 85.94 90 THR A N 1
ATOM 699 C CA . THR A 1 90 ? -11.323 -2.966 12.910 1.00 85.94 90 THR A CA 1
ATOM 700 C C . THR A 1 90 ? -12.800 -2.605 12.904 1.00 85.94 90 THR A C 1
ATOM 702 O O . THR A 1 90 ? -13.265 -1.964 13.845 1.00 85.94 90 THR A O 1
ATOM 705 N N . LEU A 1 91 ? -13.560 -3.087 11.921 1.00 86.25 91 LEU A N 1
ATOM 706 C CA . LEU A 1 91 ? -14.992 -2.833 11.808 1.00 86.25 91 LEU A CA 1
ATOM 707 C C . LEU A 1 91 ? -15.765 -3.431 12.990 1.00 86.25 91 LEU A C 1
ATOM 709 O O . LEU A 1 91 ? -16.587 -2.763 13.611 1.00 86.25 91 LEU A O 1
ATOM 713 N N . SER A 1 92 ? -15.428 -4.655 13.391 1.00 86.31 92 SER A N 1
ATOM 714 C CA . SER A 1 92 ? -16.024 -5.294 14.566 1.00 86.31 92 SER A CA 1
ATOM 715 C C . SER A 1 92 ? -15.733 -4.539 15.864 1.00 86.31 92 SER A C 1
ATOM 717 O O . SER A 1 92 ? -16.602 -4.473 16.729 1.00 86.31 92 SER A O 1
ATOM 719 N N . LYS A 1 93 ? -14.539 -3.945 16.007 1.00 84.69 93 LYS A N 1
ATOM 720 C CA . LYS A 1 93 ? -14.204 -3.092 17.158 1.00 84.69 93 LYS A CA 1
ATOM 721 C C . LYS A 1 93 ? -14.952 -1.759 17.129 1.00 84.69 93 LYS A C 1
ATOM 723 O O . LYS A 1 93 ? -15.366 -1.298 18.185 1.00 84.69 93 LYS A O 1
ATOM 728 N N . LEU A 1 94 ? -15.142 -1.164 15.949 1.00 84.00 94 LEU A N 1
ATOM 729 C CA . LEU A 1 94 ? -15.895 0.085 15.781 1.00 84.00 94 LEU A CA 1
ATOM 730 C C . LEU A 1 94 ? -17.379 -0.085 16.127 1.00 84.00 94 LEU A C 1
ATOM 732 O O . LEU A 1 94 ? -17.946 0.769 16.798 1.00 84.00 94 LEU A O 1
ATOM 736 N N . PHE A 1 95 ? -17.988 -1.201 15.720 1.00 83.06 95 PHE A N 1
ATOM 737 C CA . PHE A 1 95 ? -19.401 -1.494 15.983 1.00 83.06 95 PHE A CA 1
ATOM 738 C C . PHE A 1 95 ? -19.653 -2.271 17.287 1.00 83.06 95 PHE A C 1
ATOM 740 O O . PHE A 1 95 ? -20.792 -2.628 17.572 1.00 83.06 95 PHE A O 1
ATOM 747 N N . GLY A 1 96 ? -18.613 -2.561 18.079 1.00 78.81 96 GLY A N 1
ATOM 748 C CA . GLY A 1 96 ? -18.748 -3.299 19.342 1.00 78.81 96 GLY A CA 1
ATOM 749 C C . GLY A 1 96 ? -19.221 -4.751 19.183 1.00 78.81 96 GLY A C 1
ATOM 750 O O . GLY A 1 96 ? -19.717 -5.351 20.135 1.00 78.81 96 GLY A O 1
ATOM 751 N N . VAL A 1 97 ? -19.081 -5.333 17.990 1.00 81.19 97 VAL A N 1
ATOM 752 C CA . VAL A 1 97 ? -19.500 -6.710 17.711 1.00 81.19 97 VAL A CA 1
ATOM 753 C C . VAL A 1 97 ? -18.491 -7.668 18.344 1.00 81.19 97 VAL A C 1
ATOM 755 O O . VAL A 1 97 ? -17.296 -7.599 18.060 1.00 81.19 97 VAL A O 1
ATOM 758 N N . SER A 1 98 ? -18.967 -8.579 19.194 1.00 70.94 98 SER A N 1
ATOM 759 C CA . SER A 1 98 ? -18.116 -9.524 19.935 1.00 70.94 98 SER A CA 1
ATOM 760 C C . SER A 1 98 ? -17.514 -10.625 19.057 1.00 70.94 98 SER A C 1
ATOM 762 O O . SER A 1 98 ? -16.439 -11.141 19.356 1.00 70.94 98 SER A O 1
ATOM 764 N N . LYS A 1 99 ? -18.185 -10.985 17.955 1.00 79.00 99 LYS A N 1
ATOM 765 C CA . LYS A 1 99 ? -17.753 -12.038 17.028 1.00 79.00 99 LYS A CA 1
ATOM 766 C C . LYS A 1 99 ? -17.299 -11.447 15.697 1.00 79.00 99 LYS A C 1
ATOM 768 O O . LYS A 1 99 ? -18.116 -11.194 14.814 1.00 79.00 99 LYS A O 1
ATOM 773 N N . HIS A 1 100 ? -15.984 -11.345 15.512 1.00 77.31 100 HIS A N 1
ATOM 774 C CA . HIS A 1 100 ? -15.366 -10.927 14.246 1.00 77.31 100 HIS A CA 1
ATOM 775 C C . HIS A 1 100 ? -15.830 -11.774 13.048 1.00 77.31 100 HIS A C 1
ATOM 777 O O . HIS A 1 100 ? -15.983 -11.252 11.948 1.00 77.31 100 HIS A O 1
ATOM 783 N N . ALA A 1 101 ? -16.137 -13.058 13.272 1.00 80.50 101 ALA A N 1
ATOM 784 C CA . ALA A 1 101 ? -16.650 -13.962 12.244 1.00 80.50 101 ALA A CA 1
ATOM 785 C C . ALA A 1 101 ? -17.952 -13.464 11.586 1.00 80.50 101 ALA A C 1
ATOM 787 O O . ALA A 1 101 ? -18.130 -13.655 10.390 1.00 80.50 101 ALA A O 1
ATOM 788 N N . VAL A 1 102 ? -18.841 -12.791 12.327 1.00 82.00 102 VAL A N 1
ATOM 789 C CA . VAL A 1 102 ? -20.100 -12.261 11.768 1.00 82.00 102 VAL A CA 1
ATOM 790 C C . VAL A 1 102 ? -19.814 -11.134 10.778 1.00 82.00 102 VAL A C 1
ATOM 792 O O . VAL A 1 102 ? -20.397 -11.087 9.700 1.00 82.00 102 VAL A O 1
ATOM 795 N N . VAL A 1 103 ? -18.866 -10.261 11.119 1.00 84.19 103 VAL A N 1
ATOM 796 C CA . VAL A 1 103 ? -18.438 -9.155 10.255 1.00 84.19 103 VAL A CA 1
ATOM 797 C C . VAL A 1 103 ? -17.736 -9.681 9.005 1.00 84.19 103 VAL A C 1
ATOM 799 O O . VAL A 1 103 ? -18.007 -9.205 7.908 1.00 84.19 103 VAL A O 1
ATOM 802 N N . VAL A 1 104 ? -16.900 -10.713 9.155 1.00 85.56 104 VAL A N 1
ATOM 803 C CA . VAL A 1 104 ? -16.290 -11.428 8.027 1.00 85.56 104 VAL A CA 1
ATOM 804 C C . VAL A 1 104 ? -17.372 -11.966 7.086 1.00 85.56 104 VAL A C 1
ATOM 806 O O . VAL A 1 104 ? -17.363 -11.660 5.900 1.00 85.56 104 VAL A O 1
ATOM 809 N N . TRP A 1 105 ? -18.353 -12.712 7.590 1.00 86.31 105 TRP A N 1
ATOM 810 C CA . TRP A 1 105 ? -19.413 -13.252 6.734 1.00 86.31 105 TRP A CA 1
ATOM 811 C C . TRP A 1 105 ? -20.272 -12.168 6.072 1.00 86.31 105 TRP A C 1
ATOM 813 O O . TRP A 1 105 ? -20.689 -12.351 4.933 1.00 86.31 105 TRP A O 1
ATOM 823 N N . ALA A 1 106 ? -20.488 -11.027 6.731 1.00 86.81 106 ALA A N 1
ATOM 824 C CA . ALA A 1 106 ? -21.216 -9.895 6.158 1.00 86.81 106 ALA A CA 1
ATOM 825 C C . ALA A 1 106 ? -20.423 -9.147 5.068 1.00 86.81 106 ALA A C 1
ATOM 827 O O . ALA A 1 106 ? -21.013 -8.640 4.114 1.00 86.81 106 ALA A O 1
ATOM 828 N N . MET A 1 107 ? -19.092 -9.084 5.174 1.00 85.25 107 MET A N 1
ATOM 829 C CA . MET A 1 107 ? -18.248 -8.431 4.168 1.00 85.25 107 MET A CA 1
ATOM 830 C C . MET A 1 107 ? -18.120 -9.246 2.876 1.00 85.25 107 MET A C 1
ATOM 832 O O . MET A 1 107 ? -17.990 -8.655 1.806 1.00 85.25 107 MET A O 1
ATOM 836 N N . ALA A 1 108 ? -18.194 -10.578 2.942 1.00 86.12 108 ALA A N 1
ATOM 837 C CA . ALA A 1 108 ? -18.083 -11.449 1.770 1.00 86.12 108 ALA A CA 1
ATOM 838 C C . ALA A 1 108 ? -19.075 -11.109 0.626 1.00 86.12 108 ALA A C 1
ATOM 840 O O . ALA A 1 108 ? -18.613 -10.868 -0.494 1.00 86.12 108 ALA A O 1
ATOM 841 N N . PRO A 1 109 ? -20.405 -11.014 0.853 1.00 88.62 109 PRO A N 1
ATOM 842 C CA . PRO A 1 109 ? -21.350 -10.648 -0.204 1.00 88.62 109 PRO A CA 1
ATOM 843 C C . PRO A 1 109 ? -21.163 -9.206 -0.692 1.00 88.62 109 PRO A C 1
ATOM 845 O O . PRO A 1 109 ? -21.337 -8.935 -1.879 1.00 88.62 109 PRO A O 1
ATOM 848 N N . LEU A 1 110 ? -20.760 -8.284 0.190 1.00 86.88 110 LEU A N 1
ATOM 849 C CA . LEU A 1 110 ? -20.488 -6.895 -0.181 1.00 86.88 110 LEU A CA 1
ATOM 850 C C . LEU A 1 110 ? -19.313 -6.799 -1.163 1.00 86.88 110 LEU A C 1
ATOM 852 O O . LEU A 1 110 ? -19.416 -6.132 -2.191 1.00 86.88 110 LEU A O 1
ATOM 856 N N . ILE A 1 111 ? -18.211 -7.493 -0.870 1.00 86.19 111 ILE A N 1
ATOM 857 C CA . ILE A 1 111 ? -17.028 -7.530 -1.739 1.00 86.19 111 ILE A CA 1
ATOM 858 C C . ILE A 1 111 ? -17.367 -8.187 -3.075 1.00 86.19 111 ILE A C 1
ATOM 860 O O . ILE A 1 111 ? -16.968 -7.673 -4.119 1.00 86.19 111 ILE A O 1
ATOM 864 N N . TYR A 1 112 ? -18.133 -9.279 -3.059 1.00 87.31 112 TYR A N 1
ATOM 865 C CA . TYR A 1 112 ? -18.583 -9.935 -4.284 1.00 87.31 112 TYR A CA 1
ATOM 866 C C . TYR A 1 112 ? -19.406 -8.987 -5.168 1.00 87.31 112 TYR A C 1
ATOM 868 O O . TYR A 1 112 ? -19.130 -8.856 -6.359 1.00 87.31 112 TYR A O 1
ATOM 876 N N . TYR A 1 113 ? -20.364 -8.264 -4.582 1.00 88.25 113 TYR A N 1
ATOM 877 C CA . TYR A 1 113 ? -21.185 -7.298 -5.312 1.00 88.25 113 TYR A CA 1
ATOM 878 C C . TYR A 1 113 ? -20.356 -6.141 -5.892 1.00 88.25 113 TYR A C 1
ATOM 880 O O . TYR A 1 113 ? -20.508 -5.787 -7.062 1.00 88.25 113 TYR A O 1
ATOM 888 N N . LEU A 1 114 ? -19.434 -5.581 -5.102 1.00 84.12 114 LEU A N 1
ATOM 889 C CA . LEU A 1 114 ? -18.529 -4.520 -5.556 1.00 84.12 114 LEU A CA 1
ATOM 890 C C . LEU A 1 114 ? -17.627 -4.998 -6.701 1.00 84.12 114 LEU A C 1
ATOM 892 O O . LEU A 1 114 ? -17.483 -4.298 -7.703 1.00 84.12 114 LEU A O 1
ATOM 896 N N . SER A 1 115 ? -17.072 -6.208 -6.591 1.00 83.25 115 SER A N 1
ATOM 897 C CA . SER A 1 115 ? -16.256 -6.820 -7.643 1.00 83.25 115 SER A CA 1
ATOM 898 C C . SER A 1 115 ? -17.062 -7.048 -8.926 1.00 83.25 115 SER A C 1
ATOM 900 O O . SER A 1 115 ? -16.595 -6.713 -10.013 1.00 83.25 115 SER A O 1
ATOM 902 N N . ALA A 1 116 ? -18.300 -7.531 -8.810 1.00 82.94 116 ALA A N 1
ATOM 903 C CA . ALA A 1 116 ? -19.179 -7.761 -9.953 1.00 82.94 116 ALA A CA 1
ATOM 904 C C . ALA A 1 116 ? -19.624 -6.465 -10.656 1.00 82.94 116 ALA A C 1
ATOM 906 O O . ALA A 1 116 ? -19.947 -6.502 -11.843 1.00 82.94 116 ALA A O 1
ATOM 907 N N . SER A 1 117 ? -19.642 -5.331 -9.953 1.00 79.81 117 SER A N 1
ATOM 908 C CA . SER A 1 117 ? -19.979 -4.019 -10.521 1.00 79.81 117 SER A CA 1
ATOM 909 C C . SER A 1 117 ? -18.810 -3.404 -11.307 1.00 79.81 117 SER A C 1
ATOM 911 O O . SER A 1 117 ? -18.997 -2.736 -12.325 1.00 79.81 117 SER A O 1
ATOM 913 N N . LEU A 1 118 ? -17.572 -3.686 -10.895 1.00 73.62 118 LEU A N 1
ATOM 914 C CA . LEU A 1 118 ? -16.351 -3.096 -11.452 1.00 73.62 118 LEU A CA 1
ATOM 915 C C . LEU A 1 118 ? -15.778 -3.898 -12.637 1.00 73.62 118 LEU A C 1
ATOM 917 O O . LEU A 1 118 ? -14.589 -4.198 -12.679 1.00 73.62 118 LEU A O 1
ATOM 921 N N . LYS A 1 119 ? -16.611 -4.233 -13.631 1.00 72.12 119 LYS A N 1
ATOM 922 C CA . LYS A 1 119 ? -16.178 -5.026 -14.804 1.00 72.12 119 LYS A CA 1
ATOM 923 C C . LYS A 1 119 ? -15.352 -4.243 -15.827 1.00 72.12 119 LYS A C 1
ATOM 925 O O . LYS A 1 119 ? -14.647 -4.846 -16.629 1.00 72.12 119 LYS A O 1
ATOM 930 N N . ASN A 1 120 ? -15.461 -2.915 -15.842 1.00 78.75 120 ASN A N 1
ATOM 931 C CA . ASN A 1 120 ? -14.774 -2.084 -16.828 1.00 78.75 120 ASN A CA 1
ATOM 932 C C . ASN A 1 120 ? -13.426 -1.592 -16.279 1.00 78.75 120 ASN A C 1
ATOM 934 O O . ASN A 1 120 ? -13.386 -0.901 -15.259 1.00 78.75 120 ASN A O 1
ATOM 938 N N . TYR A 1 121 ? -12.339 -1.906 -16.989 1.00 72.75 121 TYR A N 1
ATOM 939 C CA . TYR A 1 121 ? -10.971 -1.511 -16.639 1.00 72.75 121 TYR A CA 1
ATOM 940 C C . TYR A 1 121 ? -10.817 0.007 -16.452 1.00 72.75 121 TYR A C 1
ATOM 942 O O . TYR A 1 121 ? -10.197 0.460 -15.489 1.00 72.75 121 TYR A O 1
ATOM 950 N N . PHE A 1 122 ? -11.447 0.816 -17.310 1.00 75.06 122 PHE A N 1
ATOM 951 C CA . PHE A 1 122 ? -11.390 2.276 -17.185 1.00 75.06 122 PHE A CA 1
ATOM 952 C C . PHE A 1 122 ? -12.088 2.775 -15.920 1.00 75.06 122 PHE A C 1
ATOM 954 O O . PHE A 1 122 ? -11.612 3.701 -15.259 1.00 75.06 122 PHE A O 1
ATOM 961 N N . THR A 1 123 ? -13.207 2.146 -15.561 1.00 78.12 123 THR A N 1
ATOM 962 C CA . THR A 1 123 ? -13.930 2.446 -14.325 1.00 78.12 123 THR A CA 1
ATOM 963 C C . THR A 1 123 ? -13.089 2.041 -13.118 1.00 78.12 123 THR A C 1
ATOM 965 O O . THR A 1 123 ? -12.933 2.845 -12.203 1.00 78.12 123 THR A O 1
ATOM 968 N N . TRP A 1 124 ? -12.466 0.859 -13.148 1.00 79.75 124 TRP A N 1
ATOM 969 C CA . TRP A 1 124 ? -11.547 0.396 -12.106 1.00 79.75 124 TRP A CA 1
ATOM 970 C C . TRP A 1 124 ? -10.395 1.377 -11.864 1.00 79.75 124 TRP A C 1
ATOM 972 O O . TRP A 1 124 ? -10.151 1.754 -10.720 1.00 79.75 124 TRP A O 1
ATOM 982 N N . ASN A 1 125 ? -9.745 1.865 -12.925 1.00 80.31 125 ASN A N 1
ATOM 983 C CA . ASN A 1 125 ? -8.632 2.806 -12.787 1.00 80.31 125 ASN A CA 1
ATOM 984 C C . ASN A 1 125 ? -9.063 4.139 -12.141 1.00 80.31 125 ASN A C 1
ATOM 986 O O . ASN A 1 125 ? -8.376 4.665 -11.266 1.00 80.31 125 ASN A O 1
ATOM 990 N N . ARG A 1 126 ? -10.245 4.665 -12.502 1.00 82.56 126 ARG A N 1
ATOM 991 C CA . ARG A 1 126 ? -10.802 5.873 -11.860 1.00 82.56 126 ARG A CA 1
ATOM 992 C C . ARG A 1 126 ? -11.098 5.653 -10.378 1.00 82.56 126 ARG A C 1
ATOM 994 O O . ARG A 1 126 ? -10.740 6.493 -9.557 1.00 82.56 126 ARG A O 1
ATOM 1001 N N . TRP A 1 127 ? -11.709 4.523 -10.023 1.00 83.00 127 TRP A N 1
ATOM 1002 C CA . TRP A 1 127 ? -11.927 4.164 -8.619 1.00 83.00 127 TRP A CA 1
ATOM 1003 C C . TRP A 1 127 ? -10.610 3.996 -7.860 1.00 83.00 127 TRP A C 1
ATOM 1005 O O . TRP A 1 127 ? -10.507 4.456 -6.726 1.00 83.00 127 TRP A O 1
ATOM 1015 N N . GLY A 1 128 ? -9.586 3.429 -8.501 1.00 82.62 128 GLY A N 1
ATOM 1016 C CA . GLY A 1 128 ? -8.235 3.326 -7.954 1.00 82.62 128 GLY A CA 1
ATOM 1017 C C . GLY A 1 128 ? -7.644 4.688 -7.590 1.00 82.62 128 GLY A C 1
ATOM 1018 O O . GLY A 1 128 ? -7.125 4.855 -6.485 1.00 82.62 128 GLY A O 1
ATOM 1019 N N . LEU A 1 129 ? -7.793 5.692 -8.460 1.00 85.62 129 LEU A N 1
ATOM 1020 C CA . LEU A 1 129 ? -7.375 7.066 -8.163 1.00 85.62 129 LEU A CA 1
ATOM 1021 C C . LEU A 1 129 ? -8.126 7.647 -6.958 1.00 85.62 129 LEU A C 1
ATOM 1023 O O . LEU A 1 129 ? -7.490 8.189 -6.054 1.00 85.62 129 LEU A O 1
ATOM 1027 N N . TYR A 1 130 ? -9.452 7.490 -6.891 1.00 87.50 130 TYR A N 1
ATOM 1028 C CA . TYR A 1 130 ? -10.234 7.981 -5.749 1.00 87.50 130 TYR A CA 1
ATOM 1029 C C . TYR A 1 130 ? -9.830 7.318 -4.432 1.00 87.50 130 TYR A C 1
ATOM 1031 O O . TYR A 1 130 ? -9.644 8.008 -3.431 1.00 87.50 130 TYR A O 1
ATOM 1039 N N . ILE A 1 131 ? -9.640 5.996 -4.432 1.00 86.56 131 ILE A N 1
ATOM 1040 C CA . ILE A 1 131 ? -9.184 5.246 -3.255 1.00 86.56 131 ILE A CA 1
ATOM 1041 C C . ILE A 1 131 ? -7.783 5.707 -2.837 1.00 86.56 131 ILE A C 1
ATOM 1043 O O . ILE A 1 131 ? -7.523 5.875 -1.645 1.00 86.56 131 ILE A O 1
ATOM 1047 N N . SER A 1 132 ? -6.895 5.962 -3.799 1.00 86.44 132 SER A N 1
ATOM 1048 C CA . SER A 1 132 ? -5.527 6.422 -3.533 1.00 86.44 132 SER A CA 1
ATOM 1049 C C . SER A 1 132 ? -5.520 7.802 -2.874 1.00 86.44 132 SER A C 1
ATOM 1051 O O . SER A 1 132 ? -4.892 7.988 -1.832 1.00 86.44 132 SER A O 1
ATOM 1053 N N . VAL A 1 133 ? -6.286 8.753 -3.422 1.00 89.56 133 VAL A N 1
ATOM 1054 C CA . VAL A 1 133 ? -6.448 10.095 -2.841 1.00 89.56 133 VAL A CA 1
ATOM 1055 C C . VAL A 1 133 ? -7.062 10.010 -1.445 1.00 89.56 133 VAL A C 1
ATOM 1057 O O . VAL A 1 133 ? -6.549 10.620 -0.509 1.00 89.56 133 VAL A O 1
ATOM 1060 N N . LEU A 1 134 ? -8.114 9.210 -1.270 1.00 88.25 134 LEU A N 1
ATOM 1061 C CA . LEU A 1 134 ? -8.766 9.019 0.025 1.00 88.25 134 LEU A CA 1
ATOM 1062 C C . LEU A 1 134 ? -7.798 8.436 1.066 1.00 88.25 134 LEU A C 1
ATOM 1064 O O . LEU A 1 134 ? -7.749 8.911 2.201 1.00 88.25 134 LEU A O 1
ATOM 1068 N N . THR A 1 135 ? -6.974 7.464 0.674 1.00 85.44 135 THR A N 1
ATOM 1069 C CA . THR A 1 135 ? -5.959 6.857 1.547 1.00 85.44 135 THR A CA 1
ATOM 1070 C C . THR A 1 135 ? -4.900 7.874 1.971 1.00 85.44 135 THR A C 1
ATOM 1072 O O . THR A 1 135 ? -4.522 7.913 3.146 1.00 85.44 135 THR A O 1
ATOM 1075 N N . LEU A 1 136 ? -4.455 8.737 1.051 1.00 87.56 136 LEU A N 1
ATOM 1076 C CA . LEU A 1 136 ? -3.525 9.824 1.361 1.00 87.56 136 LEU A CA 1
ATOM 1077 C C . LEU A 1 136 ? -4.140 10.821 2.345 1.00 87.56 136 LEU A C 1
ATOM 1079 O O . LEU A 1 136 ? -3.508 11.154 3.346 1.00 87.56 136 LEU A O 1
ATOM 1083 N N . VAL A 1 137 ? -5.385 11.245 2.115 1.00 89.19 137 VAL A N 1
ATOM 1084 C CA . VAL A 1 137 ? -6.085 12.183 3.006 1.00 89.19 137 VAL A CA 1
ATOM 1085 C C . VAL A 1 137 ? -6.232 11.595 4.410 1.00 89.19 137 VAL A C 1
ATOM 1087 O O . VAL A 1 137 ? -5.902 12.254 5.394 1.00 89.19 137 VAL A O 1
ATOM 1090 N N . ILE A 1 138 ? -6.662 10.339 4.535 1.00 86.00 138 ILE A N 1
ATOM 1091 C CA . ILE A 1 138 ? -6.791 9.689 5.847 1.00 86.00 138 ILE A CA 1
ATOM 1092 C C . ILE A 1 138 ? -5.426 9.589 6.545 1.00 86.00 138 ILE A C 1
ATOM 1094 O O . ILE A 1 138 ? -5.309 9.909 7.730 1.00 86.00 138 ILE A O 1
ATOM 1098 N N . SER A 1 139 ? -4.382 9.190 5.821 1.00 84.88 139 SER A N 1
ATOM 1099 C CA . SER A 1 139 ? -3.059 8.967 6.413 1.00 84.88 139 SER A CA 1
ATOM 1100 C C . SER A 1 139 ? -2.378 10.267 6.849 1.00 84.88 139 SER A C 1
ATOM 1102 O O . SER A 1 139 ? -1.819 10.326 7.942 1.00 84.88 139 SER A O 1
ATOM 1104 N N . PHE A 1 140 ? -2.446 11.318 6.029 1.00 85.31 140 PHE A N 1
ATOM 1105 C CA . PHE A 1 140 ? -1.726 12.573 6.271 1.00 85.31 140 PHE A CA 1
ATOM 1106 C C . PHE A 1 140 ? -2.549 13.652 6.976 1.00 85.31 140 PHE A C 1
ATOM 1108 O O . PHE A 1 140 ? -1.961 14.586 7.514 1.00 85.31 140 PHE A O 1
ATOM 1115 N N . VAL A 1 141 ? -3.880 13.547 7.009 1.00 86.25 141 VAL A N 1
ATOM 1116 C CA . VAL A 1 141 ? -4.745 14.538 7.673 1.00 86.25 141 VAL A CA 1
ATOM 1117 C C . VAL A 1 141 ? -5.408 13.938 8.906 1.00 86.25 141 VAL A C 1
ATOM 1119 O O . VAL A 1 141 ? -5.262 14.465 10.009 1.00 86.25 141 VAL A O 1
ATOM 1122 N N . PHE A 1 142 ? -6.106 12.811 8.756 1.00 83.50 142 PHE A N 1
ATOM 1123 C CA . PHE A 1 142 ? -6.944 12.265 9.827 1.00 83.50 142 PHE A CA 1
ATOM 1124 C C . PHE A 1 142 ? -6.132 11.672 10.991 1.00 83.50 142 PHE A C 1
ATOM 1126 O O . PHE A 1 142 ? -6.416 11.965 12.154 1.00 83.50 142 PHE A O 1
ATOM 1133 N N . LEU A 1 143 ? -5.084 10.890 10.704 1.00 84.50 143 LEU A N 1
ATOM 1134 C CA . LEU A 1 143 ? -4.193 10.336 11.736 1.00 84.50 143 LEU A CA 1
ATOM 1135 C C . LEU A 1 143 ? -3.482 11.411 12.583 1.00 84.50 143 LEU A C 1
ATOM 1137 O O . LEU A 1 143 ? -3.571 11.337 13.814 1.00 84.50 143 LEU A O 1
ATOM 1141 N N . PRO A 1 144 ? -2.795 12.414 11.998 1.00 84.25 144 PRO A N 1
ATOM 1142 C CA . PRO A 1 144 ? -2.156 13.456 12.796 1.00 84.25 144 PRO A CA 1
ATOM 1143 C C . PRO A 1 144 ? -3.175 14.330 13.529 1.00 84.25 144 PRO A C 1
ATOM 1145 O O . PRO A 1 144 ? -2.915 14.728 14.662 1.00 84.25 144 PRO A O 1
ATOM 1148 N N . PHE A 1 145 ? -4.361 14.567 12.959 1.00 87.25 145 PHE A N 1
ATOM 1149 C CA . PHE A 1 145 ? -5.436 15.274 13.655 1.00 87.25 145 PHE A CA 1
ATOM 1150 C C . PHE A 1 145 ? -5.872 14.547 14.939 1.00 87.25 145 PHE A C 1
ATOM 1152 O O . PHE A 1 145 ? -5.923 15.156 16.010 1.00 87.25 145 PHE A O 1
ATOM 1159 N N . LEU A 1 146 ? -6.103 13.231 14.871 1.00 84.88 146 LEU A N 1
ATOM 1160 C CA . LEU A 1 146 ? -6.403 12.418 16.054 1.00 84.88 146 LEU A CA 1
ATOM 1161 C C . LEU A 1 146 ? -5.256 12.424 17.072 1.00 84.88 146 LEU A C 1
ATOM 1163 O O . LEU A 1 146 ? -5.504 12.489 18.278 1.00 84.88 146 LEU A O 1
ATOM 1167 N N . TYR A 1 147 ? -4.007 12.393 16.605 1.00 85.88 147 TYR A N 1
ATOM 1168 C CA . TYR A 1 147 ? -2.834 12.475 17.473 1.00 85.88 147 TYR A CA 1
ATOM 1169 C C . TYR A 1 147 ? -2.758 13.819 18.216 1.00 85.88 147 TYR A C 1
ATOM 1171 O O . TYR A 1 147 ? -2.533 13.847 19.428 1.00 85.88 147 TYR A O 1
ATOM 1179 N N . ILE A 1 148 ? -3.035 14.933 17.530 1.00 87.12 148 ILE A N 1
ATOM 1180 C CA . ILE A 1 148 ? -3.097 16.270 18.137 1.00 87.12 148 ILE A CA 1
ATOM 1181 C C . ILE A 1 148 ? -4.214 16.335 19.186 1.00 87.12 148 ILE A C 1
ATOM 1183 O O . ILE A 1 148 ? -3.983 16.807 20.301 1.00 87.12 148 ILE A O 1
ATOM 1187 N N . LEU A 1 149 ? -5.409 15.818 18.881 1.00 86.81 149 LEU A N 1
ATOM 1188 C CA . LEU A 1 149 ? -6.515 15.763 19.843 1.00 86.81 149 LEU A CA 1
ATOM 1189 C C . LEU A 1 149 ? -6.159 14.940 21.089 1.00 86.81 149 LEU A C 1
ATOM 1191 O O . LEU A 1 149 ? -6.476 15.347 22.211 1.00 86.81 149 LEU A O 1
ATOM 1195 N N . ALA A 1 150 ? -5.465 13.813 20.913 1.00 85.50 150 ALA A N 1
ATOM 1196 C CA . ALA A 1 150 ? -4.986 12.996 22.022 1.00 85.50 150 ALA A CA 1
ATOM 1197 C C . ALA A 1 150 ? -3.985 13.761 22.908 1.00 85.50 150 ALA A C 1
ATOM 1199 O O . ALA A 1 150 ? -4.124 13.746 24.133 1.00 85.50 150 ALA A O 1
ATOM 1200 N N . LEU A 1 151 ? -3.041 14.501 22.311 1.00 85.00 151 LEU A N 1
ATOM 1201 C CA . LEU A 1 151 ? -2.092 15.350 23.044 1.00 85.00 151 LEU A CA 1
ATOM 1202 C C . LEU A 1 151 ? -2.794 16.473 23.821 1.00 85.00 151 LEU A C 1
ATOM 1204 O O . LEU A 1 151 ? -2.449 16.735 24.975 1.00 85.00 151 LEU A O 1
ATOM 1208 N N . ILE A 1 152 ? -3.803 17.120 23.227 1.00 87.50 152 ILE A N 1
ATOM 1209 C CA . ILE A 1 152 ? -4.587 18.172 23.895 1.00 87.50 152 ILE A CA 1
ATOM 1210 C C . ILE A 1 152 ? -5.346 17.595 25.096 1.00 87.50 152 ILE A C 1
ATOM 1212 O O . ILE A 1 152 ? -5.342 18.192 26.176 1.00 87.50 152 ILE A O 1
ATOM 1216 N N . LYS A 1 153 ? -5.967 16.419 24.939 1.00 82.94 153 LYS A N 1
ATOM 1217 C CA . LYS A 1 153 ? -6.682 15.737 26.026 1.00 82.94 153 LYS A CA 1
ATOM 1218 C C . LYS A 1 153 ? -5.737 15.337 27.163 1.00 82.94 153 LYS A C 1
ATOM 1220 O O . LYS A 1 153 ? -6.061 15.583 28.323 1.00 82.94 153 LYS A O 1
ATOM 1225 N N . GLN A 1 154 ? -4.556 14.806 26.842 1.00 78.88 154 GLN A N 1
ATOM 1226 C CA . GLN A 1 154 ? -3.542 14.435 27.833 1.00 78.88 154 GLN A CA 1
ATOM 1227 C C . GLN A 1 154 ? -3.029 15.658 28.610 1.00 78.88 154 GLN A C 1
ATOM 1229 O O . GLN A 1 154 ? -2.935 15.609 29.836 1.00 78.88 154 GLN A O 1
ATOM 1234 N N . ARG A 1 155 ? -2.786 16.786 27.926 1.00 72.88 155 ARG A N 1
ATOM 1235 C CA . ARG A 1 155 ? -2.399 18.053 28.573 1.00 72.88 155 ARG A CA 1
ATOM 1236 C C . ARG A 1 155 ? -3.495 18.605 29.489 1.00 72.88 155 ARG A C 1
ATOM 1238 O O . ARG A 1 155 ? -3.179 19.126 30.552 1.00 72.88 155 ARG A O 1
ATOM 1245 N N . ARG A 1 156 ? -4.777 18.471 29.124 1.00 70.75 156 ARG A N 1
ATOM 1246 C CA . ARG A 1 156 ? -5.907 18.869 29.990 1.00 70.75 156 ARG A CA 1
ATOM 1247 C C . ARG A 1 156 ? -6.036 17.983 31.233 1.00 70.75 156 ARG A C 1
ATOM 1249 O O . ARG A 1 156 ? -6.295 18.508 32.307 1.00 70.75 156 ARG A O 1
ATOM 1256 N N . GLN A 1 157 ? -5.807 16.675 31.111 1.00 71.19 157 GLN A N 1
ATOM 1257 C CA . GLN A 1 157 ? -5.838 15.743 32.248 1.00 71.19 157 GLN A CA 1
ATOM 1258 C C . GLN A 1 157 ? -4.686 15.952 33.242 1.00 71.19 157 GLN A C 1
ATOM 1260 O O . GLN A 1 157 ? -4.873 15.723 34.431 1.00 71.19 157 GLN A O 1
ATOM 1265 N N . GLN A 1 158 ? -3.516 16.400 32.777 1.00 60.88 158 GLN A N 1
ATOM 1266 C CA . GLN A 1 158 ? -2.373 16.720 33.643 1.00 60.88 158 GLN A CA 1
ATOM 1267 C C . GLN A 1 158 ? -2.494 18.077 34.350 1.00 60.88 158 GLN A C 1
ATOM 1269 O O . GLN A 1 158 ? -1.864 18.265 35.378 1.00 60.88 158 GLN A O 1
ATOM 1274 N N . ARG A 1 159 ? -3.294 19.012 33.820 1.00 54.22 159 ARG A N 1
ATOM 1275 C CA . ARG A 1 159 ? -3.526 20.342 34.419 1.00 54.22 159 ARG A CA 1
ATOM 1276 C C . ARG A 1 159 ? -4.664 20.374 35.451 1.00 54.22 159 ARG A C 1
ATOM 1278 O O . ARG A 1 159 ? -4.853 21.400 36.089 1.00 54.22 159 ARG A O 1
ATOM 1285 N N . GLY A 1 160 ? -5.452 19.299 35.542 1.00 54.88 160 GLY A N 1
ATOM 1286 C CA . GLY A 1 160 ? -6.577 19.141 36.475 1.00 54.88 160 GLY A CA 1
ATOM 1287 C C . GLY A 1 160 ? -6.301 18.193 37.650 1.00 54.88 160 GLY A C 1
ATOM 1288 O O . GLY A 1 160 ? -7.246 17.775 38.313 1.00 54.88 160 GLY A O 1
ATOM 1289 N N . ARG A 1 161 ? -5.036 17.818 37.866 1.00 45.09 161 ARG A N 1
ATOM 1290 C CA . ARG A 1 161 ? -4.503 17.179 39.077 1.00 45.09 161 ARG A CA 1
ATOM 1291 C C . ARG A 1 161 ? -3.477 18.120 39.687 1.00 45.09 161 ARG A C 1
ATOM 1293 O O . ARG A 1 161 ? -3.349 18.081 40.924 1.00 45.09 161 ARG A O 1
#

pLDDT: mean 80.82, std 10.1, range [44.22, 95.06]

Secondary structure (DSSP, 8-state):
---S-HHHHHHHHHHHHHHHHHHHHHHHHHHHHHHHHHHHHH-S-HHHHHHHHS--S-TTGGGHHHHHHHHHHHHHHHHHHHHHHHHHHHHHHHTT-S-HHHHHHHHHHHHHHHHHH---HHHHHHHHHHHHHHHHHIIIIIHHHHHHHHHHHHHHHHTT-

Radius of gyration: 21.98 Å; chains: 1; bounding box: 40×42×64 Å